Protein AF-A0A1H9PQ16-F1 (afdb_monomer_lite)

Secondary structure (DSSP, 8-state):
-------PEEPTTT--EESSSB-TTT--B----TT----TT----------------HHHHHHHHHHHHHHTT--HHHHHHHHHHHHSSPPPGGGGSTTSPP-PPPHHHHHHHHHHHHHHHHHHHHH--

Sequence (129 aa):
KQDHEQKTKACPHCGFVFSGLRCPKCAHEILLPDGVAVAPGKLAKLEDRRQVLEPTCKQDIYRELLGYARAKGKKEGWAYYAYQAFLKEPPDRAWRSSSLQSKPLTPEMSSWIKGYNIRRAKSHAQYGT

pLDDT: mean 72.93, std 15.92, range [36.03, 92.12]

Organism: NCBI:txid170623

Foldseek 3Di:
DDDPPQPFDADPPPRHTDDDQADPPPRDGNDDPPPDPPDPPDPDPDDPPPPVPDCPPLLLLLLQLCLVCVVVVHDSVVSQVLSCVVPVDGDDPVSSPPPDHHDHHDPVSVVVVVVVVVVVVVVCVVVPD

Structure (mmCIF, N/CA/C/O backbone):
data_AF-A0A1H9PQ16-F1
#
_entry.id   AF-A0A1H9PQ16-F1
#
loop_
_atom_site.group_PDB
_atom_site.id
_atom_site.type_symbol
_atom_site.label_atom_id
_atom_site.label_alt_id
_atom_site.label_comp_id
_atom_site.label_asym_id
_atom_site.label_entity_id
_atom_site.label_seq_id
_atom_site.pdbx_PDB_ins_code
_atom_site.Cartn_x
_atom_site.Cartn_y
_atom_site.Cartn_z
_atom_site.occupancy
_atom_site.B_iso_or_equiv
_atom_site.auth_seq_id
_atom_site.auth_comp_id
_atom_site.auth_asym_id
_atom_site.auth_atom_id
_atom_site.pdbx_PDB_model_num
ATOM 1 N N . LYS A 1 1 ? -3.037 1.735 -45.703 1.00 36.03 1 LYS A N 1
ATOM 2 C CA . LYS A 1 1 ? -1.695 1.971 -46.283 1.00 36.03 1 LYS A CA 1
ATOM 3 C C . LYS A 1 1 ? -1.259 3.351 -45.813 1.00 36.03 1 LYS A C 1
ATOM 5 O O . LYS A 1 1 ? -1.898 4.311 -46.212 1.00 36.03 1 LYS A O 1
ATOM 10 N N . GLN A 1 2 ? -0.315 3.436 -44.881 1.00 37.44 2 GLN A N 1
ATOM 11 C CA . GLN A 1 2 ? 0.270 4.703 -44.438 1.00 37.44 2 GLN A CA 1
ATOM 12 C C . GLN A 1 2 ? 1.770 4.602 -44.693 1.00 37.44 2 GLN A C 1
ATOM 14 O O . GLN A 1 2 ? 2.410 3.656 -44.236 1.00 37.44 2 GLN A O 1
ATOM 19 N N . ASP A 1 3 ? 2.250 5.516 -45.525 1.00 38.38 3 ASP A N 1
ATOM 20 C CA . ASP A 1 3 ? 3.617 5.624 -46.011 1.00 38.38 3 ASP A CA 1
ATOM 21 C C . ASP A 1 3 ? 4.504 6.118 -44.861 1.00 38.38 3 ASP A C 1
ATOM 23 O O . ASP A 1 3 ? 4.269 7.188 -44.299 1.00 38.38 3 ASP A O 1
ATOM 27 N N . HIS A 1 4 ? 5.454 5.295 -44.418 1.00 44.25 4 HIS A N 1
ATOM 28 C CA . HIS A 1 4 ? 6.374 5.680 -43.353 1.00 44.25 4 HIS A CA 1
ATOM 29 C C . HIS A 1 4 ? 7.555 6.413 -43.989 1.00 44.25 4 HIS A C 1
ATOM 31 O O . HIS A 1 4 ? 8.597 5.809 -44.251 1.00 44.25 4 HIS A O 1
ATOM 37 N N . GLU A 1 5 ? 7.379 7.714 -44.226 1.00 47.44 5 GLU A N 1
ATOM 38 C CA . GLU A 1 5 ? 8.436 8.626 -44.666 1.00 47.44 5 GLU A CA 1
ATOM 39 C C . GLU A 1 5 ? 9.706 8.406 -43.828 1.00 47.44 5 GLU A C 1
ATOM 41 O O . GLU A 1 5 ? 9.741 8.567 -42.600 1.00 47.44 5 GLU A O 1
ATOM 46 N N . GLN A 1 6 ? 10.762 7.955 -44.502 1.00 53.50 6 GLN A N 1
ATOM 47 C CA . GLN A 1 6 ? 12.069 7.729 -43.907 1.00 53.50 6 GLN A CA 1
ATOM 48 C C . GLN A 1 6 ? 12.667 9.090 -43.558 1.00 53.50 6 GLN A C 1
ATOM 50 O O . GLN A 1 6 ? 13.143 9.814 -44.425 1.00 53.50 6 GLN A O 1
ATOM 55 N N . LYS A 1 7 ? 12.636 9.451 -42.271 1.00 53.06 7 LYS A N 1
ATOM 56 C CA . LYS A 1 7 ? 13.261 10.678 -41.762 1.00 53.06 7 LYS A CA 1
ATOM 57 C C . LYS A 1 7 ? 14.771 10.617 -42.000 1.00 53.06 7 LYS A C 1
ATOM 59 O O . LYS A 1 7 ? 15.510 10.043 -41.200 1.00 53.06 7 LYS A O 1
ATOM 64 N N . THR A 1 8 ? 15.223 11.204 -43.103 1.00 57.62 8 THR A N 1
ATOM 65 C CA . THR A 1 8 ? 16.637 11.421 -43.407 1.00 57.62 8 THR A CA 1
ATOM 66 C C . THR A 1 8 ? 17.225 12.365 -42.365 1.00 57.62 8 THR A C 1
ATOM 68 O O . THR A 1 8 ? 16.715 13.469 -42.169 1.00 57.62 8 THR A O 1
ATOM 71 N N . LYS A 1 9 ? 18.277 11.935 -41.666 1.00 64.62 9 LYS A N 1
ATOM 72 C CA . LYS A 1 9 ? 18.943 12.742 -40.637 1.00 64.62 9 LYS A CA 1
ATOM 73 C C . LYS A 1 9 ? 20.205 13.376 -41.223 1.00 64.62 9 LYS A C 1
ATOM 75 O O . LYS A 1 9 ? 20.918 12.752 -42.006 1.00 64.62 9 LYS A O 1
ATOM 80 N N . ALA A 1 10 ? 20.481 14.620 -40.846 1.00 71.88 10 ALA A N 1
ATOM 81 C CA . ALA A 1 10 ? 21.741 15.272 -41.183 1.00 71.88 10 ALA A CA 1
ATOM 82 C C . ALA A 1 10 ? 22.863 14.769 -40.262 1.00 71.88 10 ALA A C 1
ATOM 84 O O . ALA A 1 10 ? 22.651 14.556 -39.066 1.00 71.88 10 ALA A O 1
ATOM 85 N N . CYS A 1 11 ? 24.064 14.589 -40.812 1.00 70.75 11 CYS A N 1
ATOM 86 C CA . CYS A 1 11 ? 25.251 14.254 -40.037 1.00 70.75 11 CYS A CA 1
ATOM 87 C C . CYS A 1 11 ? 25.600 15.399 -39.070 1.00 70.75 11 CYS A C 1
ATOM 89 O O . CYS A 1 11 ? 25.790 16.523 -39.540 1.00 70.75 11 CYS A O 1
ATOM 91 N N . PRO A 1 12 ? 25.788 15.134 -37.763 1.00 71.44 12 PRO A N 1
ATOM 92 C CA . PRO A 1 12 ? 26.111 16.174 -36.783 1.00 71.44 12 PRO A CA 1
ATOM 93 C C . PRO A 1 12 ? 27.484 16.828 -37.007 1.00 71.44 12 PRO A C 1
ATOM 95 O O . PRO A 1 12 ? 27.729 17.909 -36.488 1.00 71.44 12 PRO A O 1
ATOM 98 N N . HIS A 1 13 ? 28.377 16.193 -37.776 1.00 67.44 13 HIS A N 1
ATOM 99 C CA . HIS A 1 13 ? 29.744 16.677 -37.981 1.00 67.44 13 HIS A CA 1
ATOM 100 C C . HIS A 1 13 ? 29.959 17.414 -39.313 1.00 67.44 13 HIS A C 1
ATOM 102 O O . HIS A 1 13 ? 30.716 18.375 -39.369 1.00 67.44 13 HIS A O 1
ATOM 108 N N . CYS A 1 14 ? 29.309 16.982 -40.398 1.00 73.94 14 CYS A N 1
ATOM 109 C CA . CYS A 1 14 ? 29.532 17.551 -41.736 1.00 73.94 14 CYS A CA 1
ATOM 110 C C . CYS A 1 14 ? 28.258 18.047 -42.435 1.00 73.94 14 CYS A C 1
ATOM 112 O O . CYS A 1 14 ? 28.327 18.468 -43.589 1.00 73.94 14 CYS A O 1
ATOM 114 N N . GLY A 1 15 ? 27.093 17.941 -41.785 1.00 73.12 15 GLY A N 1
ATOM 115 C CA . GLY A 1 15 ? 25.802 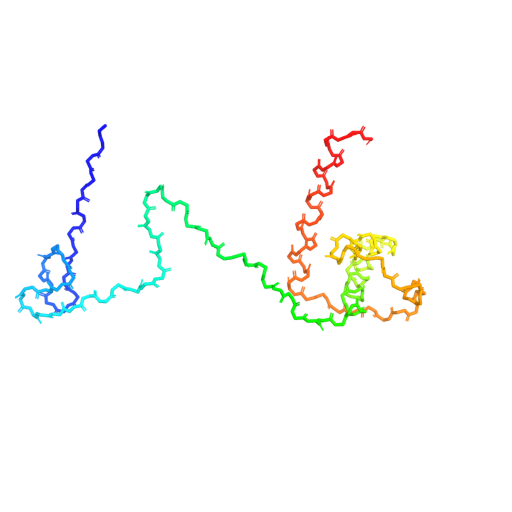18.367 -42.334 1.00 73.12 15 GLY A CA 1
ATOM 116 C C . GLY A 1 15 ? 25.293 17.540 -43.520 1.00 73.12 15 GLY A C 1
ATOM 117 O O . GLY A 1 15 ? 24.209 17.808 -44.026 1.00 73.12 15 GLY A O 1
ATOM 118 N N . PHE A 1 16 ? 26.041 16.527 -43.970 1.00 76.38 16 PHE A N 1
ATOM 119 C CA . PHE A 1 16 ? 25.629 15.666 -45.074 1.00 76.38 16 PHE A CA 1
ATOM 120 C C . PHE A 1 16 ? 24.380 14.869 -44.686 1.00 76.38 16 PHE A C 1
ATOM 122 O O . PHE A 1 16 ? 24.342 14.261 -43.616 1.00 76.38 16 PHE A O 1
ATOM 129 N N . VAL A 1 17 ? 23.356 14.889 -45.537 1.00 77.19 17 VAL A N 1
ATOM 130 C CA . VAL A 1 17 ? 22.097 14.173 -45.307 1.00 77.19 17 VAL A CA 1
ATOM 131 C C . VAL A 1 17 ? 22.289 12.727 -45.737 1.00 77.19 17 VAL A C 1
ATOM 133 O O . VAL A 1 17 ? 22.557 12.458 -46.905 1.00 77.19 17 VAL A O 1
ATOM 136 N N . PHE A 1 18 ? 22.183 11.795 -44.793 1.00 73.81 18 PHE A N 1
ATOM 137 C CA . PHE A 1 18 ? 22.339 10.374 -45.082 1.00 73.81 18 PHE A CA 1
ATOM 138 C C . PHE A 1 18 ? 21.380 9.525 -44.249 1.00 73.81 18 PHE A C 1
ATOM 140 O O . PHE A 1 18 ? 20.945 9.896 -43.158 1.00 73.81 18 PHE A O 1
ATOM 147 N N . SER A 1 19 ? 21.035 8.365 -44.790 1.00 64.81 19 SER A N 1
ATOM 148 C CA . SER A 1 19 ? 20.227 7.339 -44.140 1.00 64.81 19 SER A CA 1
ATOM 149 C C . SER A 1 19 ? 21.143 6.182 -43.741 1.00 64.81 19 SER A C 1
ATOM 151 O O . SER A 1 19 ? 21.464 5.312 -44.544 1.00 64.81 19 SER A O 1
ATOM 153 N N . GLY A 1 20 ? 21.619 6.191 -42.497 1.00 69.44 20 GLY A N 1
ATOM 154 C CA . GLY A 1 20 ? 22.500 5.150 -41.970 1.00 69.44 20 GLY A CA 1
ATOM 155 C C . GLY A 1 20 ? 23.135 5.536 -40.637 1.00 69.44 20 GLY A C 1
ATOM 156 O O . GLY A 1 20 ? 22.901 6.625 -40.119 1.00 69.44 20 GLY A O 1
ATOM 157 N N . LEU A 1 21 ? 23.947 4.634 -40.084 1.00 68.44 21 LEU A N 1
ATOM 158 C CA . LEU A 1 21 ? 24.696 4.863 -38.840 1.00 68.44 21 LEU A CA 1
ATOM 159 C C . LEU A 1 21 ? 26.057 5.520 -39.094 1.00 68.44 21 LEU A C 1
ATOM 161 O O . LEU A 1 21 ? 26.523 6.303 -38.273 1.00 68.44 21 LEU A O 1
ATOM 165 N N . ARG A 1 22 ? 26.670 5.252 -40.253 1.00 74.56 22 ARG A N 1
ATOM 166 C CA . ARG A 1 22 ? 27.979 5.783 -40.644 1.00 74.56 22 ARG A CA 1
ATOM 167 C C . ARG A 1 22 ? 27.841 6.789 -41.782 1.00 74.56 22 ARG A C 1
ATOM 169 O O . ARG A 1 22 ? 27.295 6.465 -42.835 1.00 74.56 22 ARG A O 1
ATOM 176 N N . CYS A 1 23 ? 28.368 7.994 -41.585 1.00 74.94 23 CYS A N 1
ATOM 177 C CA . CYS A 1 23 ? 28.395 9.013 -42.628 1.00 74.94 23 CYS A CA 1
ATOM 178 C C . CYS A 1 23 ? 29.422 8.646 -43.720 1.00 74.94 23 CYS A C 1
ATOM 180 O O . CYS A 1 23 ? 30.593 8.455 -43.391 1.00 74.94 23 CYS A O 1
ATOM 182 N N . PRO A 1 24 ? 29.054 8.617 -45.014 1.00 74.88 24 PRO A N 1
ATOM 183 C CA . PRO A 1 24 ? 29.981 8.270 -46.097 1.00 74.88 24 PRO A CA 1
ATOM 184 C C . PRO A 1 24 ? 31.032 9.356 -46.376 1.00 74.88 24 PRO A C 1
ATOM 186 O O . PRO A 1 24 ? 32.049 9.076 -47.000 1.00 74.88 24 PRO A O 1
ATOM 189 N N . LYS A 1 25 ? 30.799 10.596 -45.924 1.00 72.81 25 LYS A N 1
ATOM 190 C CA . LYS A 1 25 ? 31.671 11.744 -46.213 1.00 72.81 25 LYS A CA 1
ATOM 191 C C . LYS A 1 25 ? 32.738 11.984 -45.143 1.00 72.81 25 LYS A C 1
ATOM 193 O O . LYS A 1 25 ? 33.856 12.353 -45.474 1.00 72.81 25 LYS A O 1
ATOM 198 N N . CYS A 1 26 ? 32.392 11.805 -43.868 1.00 74.44 26 CYS A N 1
ATOM 199 C CA . CYS A 1 26 ? 33.299 12.067 -42.743 1.00 74.44 26 CYS A CA 1
ATOM 200 C C . CYS A 1 26 ? 33.547 10.843 -41.850 1.00 74.44 26 CYS A C 1
ATOM 202 O O . CYS A 1 26 ? 34.159 10.985 -40.798 1.00 74.44 26 CYS A O 1
ATOM 204 N N . ALA A 1 27 ? 33.032 9.666 -42.231 1.00 72.56 27 ALA A N 1
ATOM 205 C CA . ALA A 1 27 ? 33.127 8.402 -41.491 1.00 72.56 27 ALA A CA 1
ATOM 206 C C . ALA A 1 27 ? 32.597 8.431 -40.041 1.00 72.56 27 ALA A C 1
ATOM 208 O O . ALA A 1 27 ? 32.760 7.458 -39.311 1.00 72.56 27 ALA A O 1
ATOM 209 N N . HIS A 1 28 ? 31.927 9.510 -39.627 1.00 73.75 28 HIS A N 1
ATOM 210 C CA . HIS A 1 28 ? 31.388 9.647 -38.279 1.00 73.75 28 HIS A CA 1
ATOM 211 C C . HIS A 1 28 ? 30.247 8.650 -38.041 1.00 73.75 28 HIS A C 1
ATOM 213 O O . HIS A 1 28 ? 29.322 8.557 -38.857 1.00 73.75 28 HIS A O 1
ATOM 219 N N . GLU A 1 29 ? 30.325 7.921 -36.930 1.00 71.38 29 GLU A N 1
ATOM 220 C CA . GLU A 1 29 ? 29.372 6.889 -36.529 1.00 71.38 29 GLU A CA 1
ATOM 221 C C . GLU A 1 29 ? 28.437 7.428 -35.443 1.00 71.38 29 GLU A C 1
ATOM 223 O O . GLU A 1 29 ? 28.876 7.873 -34.383 1.00 71.38 29 GLU A O 1
ATOM 228 N N . ILE A 1 30 ? 27.133 7.426 -35.723 1.00 68.81 30 ILE A N 1
ATOM 229 C CA . ILE A 1 30 ? 26.106 7.834 -34.767 1.00 68.81 30 ILE A CA 1
ATOM 230 C C . ILE A 1 30 ? 25.829 6.636 -33.861 1.00 68.81 30 ILE A C 1
ATOM 232 O O . ILE A 1 30 ? 25.115 5.711 -34.246 1.00 68.81 30 ILE A O 1
ATOM 236 N N . LEU A 1 31 ? 26.380 6.668 -32.650 1.00 65.00 31 LEU A N 1
ATOM 237 C CA . LEU A 1 31 ? 26.053 5.699 -31.609 1.00 65.00 31 LEU A CA 1
ATOM 238 C C . LEU A 1 31 ? 24.612 5.949 -31.146 1.00 65.00 31 LEU A C 1
ATOM 240 O O . LEU A 1 31 ? 24.319 6.962 -30.506 1.00 65.00 31 LEU A O 1
ATOM 244 N N . LEU A 1 32 ? 23.691 5.050 -31.499 1.00 62.47 32 LEU A N 1
ATOM 245 C CA . LEU A 1 32 ? 22.370 5.036 -30.878 1.00 62.47 32 LEU A CA 1
ATOM 246 C C . LEU A 1 32 ? 22.531 4.449 -29.472 1.00 62.47 32 LEU A C 1
ATOM 248 O O . LEU A 1 32 ? 23.024 3.331 -29.358 1.00 62.47 32 LEU A O 1
ATOM 252 N N . PRO A 1 33 ? 22.127 5.152 -28.402 1.00 59.91 33 PRO A N 1
ATOM 253 C CA . PRO A 1 33 ? 22.100 4.540 -27.086 1.00 59.91 33 PRO A CA 1
ATOM 254 C C . PRO A 1 33 ? 21.089 3.387 -27.097 1.00 59.91 33 PRO A C 1
ATOM 256 O O . PRO A 1 33 ? 19.893 3.604 -27.323 1.00 59.91 33 PRO A O 1
ATOM 259 N N . ASP A 1 34 ? 21.572 2.173 -26.837 1.00 53.03 34 ASP A N 1
ATOM 260 C CA . ASP A 1 34 ? 20.781 0.962 -26.599 1.00 53.03 34 ASP A CA 1
ATOM 261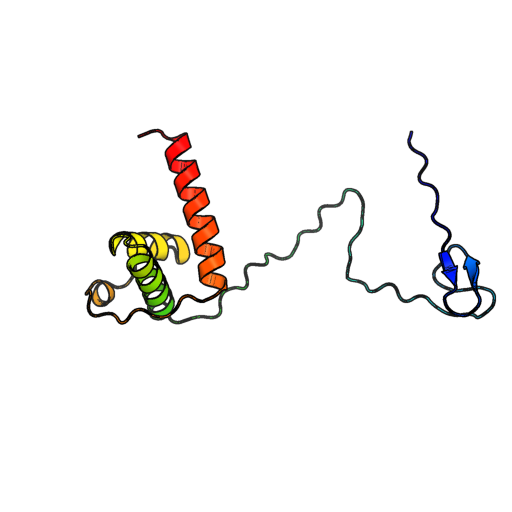 C C . ASP A 1 34 ? 19.986 1.100 -25.290 1.00 53.03 34 ASP A C 1
ATOM 263 O O . ASP A 1 34 ? 20.298 0.514 -24.259 1.00 53.03 34 ASP A O 1
ATOM 267 N N . GLY A 1 35 ? 18.977 1.966 -25.294 1.00 51.91 35 GLY A N 1
ATOM 268 C CA . GLY A 1 35 ? 18.173 2.259 -24.107 1.00 51.91 35 GLY A CA 1
ATOM 269 C C . GLY A 1 35 ? 16.719 2.600 -24.397 1.00 51.91 35 GLY A C 1
ATOM 270 O O . GLY A 1 35 ? 15.921 2.704 -23.467 1.00 51.91 35 GLY A O 1
ATOM 271 N N . VAL A 1 36 ? 16.334 2.747 -25.667 1.00 51.78 36 VAL A N 1
ATOM 272 C CA . VAL A 1 36 ? 14.941 3.019 -26.032 1.00 51.78 36 VAL A CA 1
ATOM 273 C C . VAL A 1 36 ? 14.503 2.017 -27.087 1.00 51.78 36 VAL A C 1
ATOM 275 O O . VAL A 1 36 ? 14.683 2.219 -28.285 1.00 51.78 36 VAL A O 1
ATOM 278 N N . ALA A 1 37 ? 13.916 0.916 -26.617 1.00 45.12 37 ALA A N 1
ATOM 279 C CA . ALA A 1 37 ? 13.228 -0.060 -27.448 1.00 45.12 37 ALA A CA 1
ATOM 280 C C . 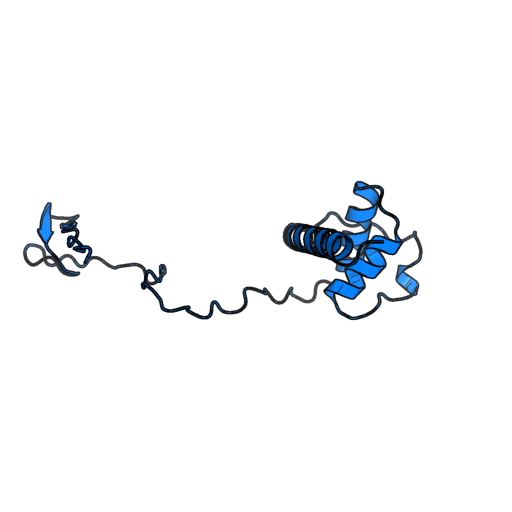ALA A 1 37 ? 11.997 0.591 -28.103 1.00 45.12 37 ALA A C 1
ATOM 282 O O . ALA A 1 37 ? 10.876 0.482 -27.612 1.00 45.12 37 ALA A O 1
ATOM 283 N N . VAL A 1 38 ? 12.201 1.295 -29.216 1.00 53.97 38 VAL A N 1
ATOM 284 C CA . VAL A 1 38 ? 11.117 1.698 -30.114 1.00 53.97 38 VAL A CA 1
ATOM 285 C C . VAL A 1 38 ? 10.997 0.621 -31.183 1.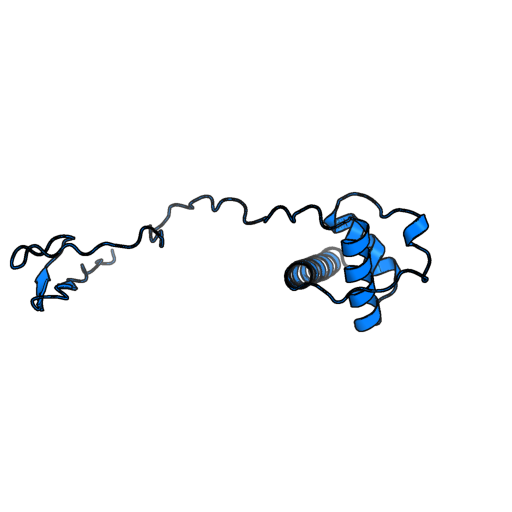00 53.97 38 VAL A C 1
ATOM 287 O O . VAL A 1 38 ? 11.593 0.713 -32.251 1.00 53.97 38 VAL A O 1
ATOM 290 N N . ALA A 1 39 ? 10.238 -0.429 -30.877 1.00 46.19 39 ALA A N 1
ATOM 291 C CA . ALA A 1 39 ? 9.792 -1.406 -31.861 1.00 46.19 39 ALA A CA 1
ATOM 292 C C . ALA A 1 39 ? 8.253 -1.409 -31.892 1.00 46.19 39 ALA A C 1
ATOM 294 O O . ALA A 1 39 ? 7.627 -1.583 -30.841 1.00 46.19 39 ALA A O 1
ATOM 295 N N . PRO A 1 40 ? 7.615 -1.224 -33.062 1.00 56.59 40 PRO A N 1
ATOM 296 C CA . PRO A 1 40 ? 6.173 -1.354 -33.187 1.00 56.59 40 PRO A CA 1
ATOM 297 C C . PRO A 1 40 ? 5.781 -2.817 -32.933 1.00 56.59 40 PRO A C 1
ATOM 299 O O . PRO A 1 40 ? 6.188 -3.721 -33.657 1.00 56.59 40 PRO A O 1
ATOM 302 N N . GLY A 1 41 ? 4.997 -3.055 -31.880 1.00 56.50 41 GLY A N 1
ATOM 303 C CA . GLY A 1 41 ? 4.237 -4.297 -31.716 1.00 56.50 41 GLY A CA 1
ATOM 304 C C . GLY A 1 41 ? 4.966 -5.524 -31.155 1.00 56.50 41 GLY A C 1
ATOM 305 O O . GLY A 1 41 ? 4.433 -6.622 -31.280 1.00 56.50 41 GLY A O 1
ATOM 306 N N . LYS A 1 42 ? 6.125 -5.392 -30.496 1.00 44.44 42 LYS A N 1
ATOM 307 C CA . LYS A 1 42 ? 6.645 -6.469 -29.631 1.00 44.44 42 LYS A CA 1
ATOM 308 C C . LYS A 1 42 ? 6.659 -6.006 -28.182 1.00 44.44 42 LYS A C 1
ATOM 310 O O . LYS A 1 42 ? 7.464 -5.165 -27.798 1.00 44.44 42 LYS A O 1
ATOM 315 N N . LEU A 1 43 ? 5.747 -6.565 -27.388 1.00 48.34 43 LEU A N 1
ATOM 316 C CA . LEU A 1 43 ? 5.754 -6.435 -25.935 1.00 48.34 43 LEU A CA 1
ATOM 317 C C . LEU A 1 43 ? 7.058 -7.054 -25.415 1.00 48.34 43 LEU A C 1
ATOM 319 O O . LEU A 1 43 ? 7.174 -8.272 -25.300 1.00 48.34 43 LEU A O 1
ATOM 323 N N . ALA A 1 44 ? 8.059 -6.222 -25.144 1.00 52.75 44 ALA A N 1
ATOM 324 C CA . ALA A 1 44 ? 9.216 -6.651 -24.381 1.00 52.75 44 ALA A CA 1
ATOM 325 C C . ALA A 1 44 ? 8.765 -6.835 -22.928 1.00 52.75 44 ALA A C 1
ATOM 327 O O . ALA A 1 44 ? 8.160 -5.935 -22.339 1.00 52.75 44 ALA A O 1
ATOM 328 N N . LYS A 1 45 ? 9.035 -8.010 -22.353 1.00 47.19 45 LYS A N 1
ATOM 329 C CA . LYS A 1 45 ? 8.853 -8.247 -20.922 1.00 47.19 45 LYS A CA 1
ATOM 330 C C . LYS A 1 45 ? 9.846 -7.339 -20.201 1.00 47.19 45 LYS A C 1
ATOM 332 O O . LYS A 1 45 ? 11.020 -7.674 -20.105 1.00 47.19 45 LYS A O 1
ATOM 337 N N . LEU A 1 46 ? 9.386 -6.169 -19.757 1.00 54.84 46 LEU A N 1
ATOM 338 C CA . LEU A 1 46 ? 10.108 -5.418 -18.740 1.00 54.84 46 LEU A CA 1
ATOM 339 C C . LEU A 1 46 ? 10.309 -6.382 -17.577 1.00 54.84 46 LEU A C 1
ATOM 341 O O . LEU A 1 46 ? 9.333 -6.953 -17.079 1.00 54.84 46 LEU A O 1
ATOM 345 N N . GLU A 1 47 ? 11.564 -6.599 -17.193 1.00 49.97 47 GLU A N 1
ATOM 346 C CA . GLU A 1 47 ? 11.854 -7.275 -15.939 1.00 49.97 47 GLU A CA 1
ATOM 347 C C . GLU A 1 47 ? 11.050 -6.581 -14.846 1.00 49.97 47 GLU A C 1
ATOM 349 O O . GLU A 1 47 ? 10.896 -5.353 -14.850 1.00 49.97 47 GLU A O 1
ATOM 354 N N . ASP A 1 48 ? 10.417 -7.395 -14.005 1.00 50.16 48 ASP A N 1
ATOM 355 C CA . ASP A 1 48 ? 9.462 -6.940 -13.012 1.00 50.16 48 ASP A CA 1
ATOM 356 C C . ASP A 1 48 ? 10.168 -5.885 -12.153 1.00 50.16 48 ASP A C 1
ATOM 358 O O . ASP A 1 48 ? 10.995 -6.206 -11.308 1.00 50.16 48 ASP A O 1
ATOM 362 N N . ARG A 1 49 ? 9.867 -4.598 -12.384 1.00 50.31 49 ARG A N 1
ATOM 363 C CA . ARG A 1 49 ? 10.369 -3.478 -11.571 1.00 50.31 49 ARG A CA 1
ATOM 364 C C . ARG A 1 49 ? 9.787 -3.509 -10.154 1.00 50.31 49 ARG A C 1
ATOM 366 O O . ARG A 1 49 ? 9.729 -2.478 -9.488 1.00 50.31 49 ARG A O 1
ATOM 373 N N . ARG A 1 50 ? 9.353 -4.666 -9.650 1.00 48.78 50 ARG A N 1
ATOM 374 C CA . ARG A 1 50 ? 9.530 -4.948 -8.236 1.00 48.78 50 ARG A CA 1
ATOM 375 C C . ARG A 1 50 ? 11.031 -4.982 -8.012 1.00 48.78 50 ARG A C 1
ATOM 377 O O . ARG A 1 50 ? 11.651 -6.038 -8.033 1.00 48.78 50 ARG A O 1
ATOM 384 N N . GLN A 1 51 ? 11.596 -3.803 -7.741 1.00 47.44 51 GLN A N 1
ATOM 385 C CA . GLN A 1 51 ? 12.596 -3.724 -6.691 1.00 47.44 51 GLN A CA 1
ATOM 386 C C . GLN A 1 51 ? 12.043 -4.592 -5.569 1.00 47.44 51 GLN A C 1
ATOM 388 O O . GLN A 1 51 ? 11.024 -4.267 -4.952 1.00 47.44 51 GLN A O 1
ATOM 393 N N . VAL A 1 52 ? 12.621 -5.785 -5.442 1.00 46.22 52 VAL A N 1
ATOM 394 C CA . VAL A 1 52 ? 12.511 -6.571 -4.232 1.00 46.22 52 VAL A CA 1
ATOM 395 C C . VAL A 1 52 ? 13.034 -5.596 -3.210 1.00 46.22 52 VAL A C 1
ATOM 397 O O . VAL A 1 52 ? 14.217 -5.271 -3.224 1.00 46.22 52 VAL A O 1
ATOM 400 N N . LEU A 1 53 ? 12.108 -4.994 -2.471 1.00 51.41 53 LEU A N 1
ATOM 401 C CA . LEU A 1 53 ? 12.457 -4.126 -1.373 1.00 51.41 53 LEU A CA 1
ATOM 402 C C . LEU A 1 53 ? 13.462 -4.940 -0.574 1.00 51.41 53 LEU A C 1
ATOM 404 O O . LEU A 1 53 ? 13.131 -6.042 -0.120 1.00 51.41 53 LEU A O 1
ATOM 408 N N . GLU A 1 54 ? 14.696 -4.437 -0.502 1.00 50.28 54 GLU A N 1
ATOM 409 C CA . GLU A 1 54 ? 15.699 -4.909 0.446 1.00 50.28 54 GLU A CA 1
ATOM 410 C C . GLU A 1 54 ? 14.987 -5.166 1.776 1.00 50.28 54 GLU A C 1
ATOM 412 O O . GLU A 1 54 ? 14.014 -4.448 2.049 1.00 50.28 54 GLU A O 1
ATOM 417 N N . PRO A 1 55 ? 15.407 -6.159 2.583 1.00 47.34 55 PRO A N 1
ATOM 418 C CA . PRO A 1 55 ? 14.763 -6.517 3.844 1.00 47.34 55 PRO A CA 1
ATOM 419 C C . PRO A 1 55 ? 14.816 -5.350 4.843 1.00 47.34 55 PRO A C 1
ATOM 421 O O . PRO A 1 55 ? 15.521 -5.355 5.844 1.00 47.34 55 PRO A O 1
ATOM 424 N N . THR A 1 56 ? 14.006 -4.335 4.574 1.00 57.41 56 THR A N 1
ATOM 425 C CA . THR A 1 56 ? 13.593 -3.282 5.464 1.00 57.41 56 THR A CA 1
ATOM 426 C C . THR A 1 56 ? 12.882 -4.043 6.550 1.00 57.41 56 THR A C 1
ATOM 428 O O . THR A 1 56 ? 11.936 -4.787 6.260 1.00 57.41 56 THR A O 1
ATOM 431 N N . CYS A 1 57 ? 13.402 -3.941 7.773 1.00 72.62 57 CYS A N 1
ATOM 432 C CA . CYS A 1 57 ? 12.890 -4.670 8.918 1.00 72.62 57 CYS A CA 1
ATOM 433 C C . CYS A 1 57 ? 11.362 -4.670 8.860 1.00 72.62 57 CYS A C 1
ATOM 435 O O . CYS A 1 57 ? 10.743 -3.611 8.762 1.00 72.62 57 CYS A O 1
ATOM 437 N N . LYS A 1 58 ? 10.748 -5.856 8.890 1.00 82.06 58 LYS A N 1
ATOM 438 C CA . LYS A 1 58 ? 9.287 -6.044 8.877 1.00 82.06 58 LYS A CA 1
ATOM 439 C C . LYS A 1 58 ? 8.582 -5.050 9.816 1.00 82.06 58 LYS A C 1
ATOM 441 O O . LYS A 1 58 ? 7.529 -4.513 9.495 1.00 82.06 58 LYS A O 1
ATOM 446 N N . GLN A 1 59 ? 9.214 -4.740 10.941 1.00 82.81 59 GLN A N 1
ATOM 447 C CA . GLN A 1 59 ? 8.767 -3.737 11.896 1.00 82.81 59 GLN A CA 1
ATOM 448 C C . GLN A 1 59 ? 8.731 -2.298 11.342 1.00 82.81 59 GLN A C 1
ATOM 450 O O . GLN A 1 59 ? 7.778 -1.570 11.604 1.00 82.81 59 GLN A O 1
ATOM 455 N N . ASP A 1 60 ? 9.725 -1.866 10.568 1.00 85.56 60 ASP A N 1
ATOM 456 C CA . ASP A 1 60 ? 9.800 -0.513 10.004 1.00 85.56 60 ASP A CA 1
ATOM 457 C C . ASP A 1 60 ? 8.711 -0.258 8.962 1.00 85.56 60 ASP A C 1
ATOM 459 O O . ASP A 1 60 ? 8.055 0.781 9.009 1.00 85.56 60 ASP A O 1
ATOM 463 N N . ILE A 1 61 ? 8.430 -1.243 8.105 1.00 86.62 61 ILE A N 1
ATOM 464 C CA . ILE A 1 61 ? 7.302 -1.218 7.159 1.00 86.62 61 ILE A CA 1
ATOM 465 C C . ILE A 1 61 ? 5.994 -0.935 7.912 1.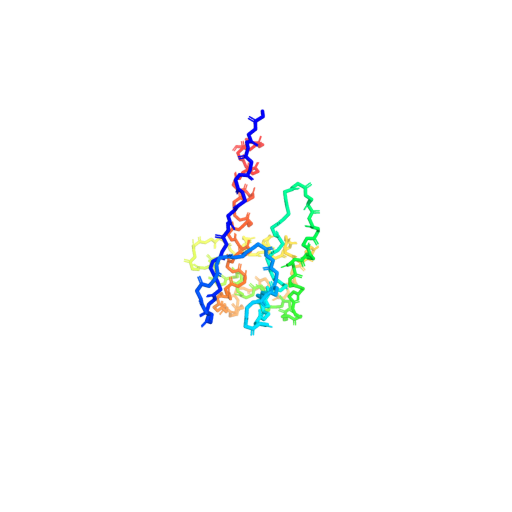00 86.62 61 ILE A C 1
ATOM 467 O O . ILE A 1 61 ? 5.194 -0.084 7.516 1.00 86.62 61 ILE A O 1
ATOM 471 N N . TYR A 1 62 ? 5.784 -1.624 9.034 1.00 87.75 62 TYR A N 1
ATOM 472 C CA . TYR A 1 62 ? 4.605 -1.422 9.867 1.00 87.75 62 TYR A CA 1
ATOM 473 C C . TYR A 1 62 ? 4.587 -0.032 10.530 1.00 87.75 62 TYR A C 1
ATOM 475 O O . TYR A 1 62 ? 3.546 0.628 10.551 1.00 87.75 62 TYR A O 1
ATOM 483 N N . ARG A 1 63 ? 5.736 0.467 11.007 1.00 88.44 63 ARG A N 1
ATOM 484 C CA . ARG A 1 63 ? 5.872 1.818 11.591 1.00 88.44 63 ARG A CA 1
ATOM 485 C C . ARG A 1 63 ? 5.586 2.932 10.586 1.00 88.44 63 ARG A C 1
ATOM 487 O O . ARG A 1 63 ? 5.000 3.947 10.968 1.00 88.44 63 ARG A O 1
ATOM 494 N N . GLU A 1 64 ? 5.968 2.756 9.326 1.00 90.31 64 GLU A N 1
ATOM 495 C CA . GLU A 1 64 ? 5.664 3.697 8.241 1.00 90.31 64 GLU A CA 1
ATOM 496 C C . GLU A 1 64 ? 4.167 3.715 7.911 1.00 90.31 64 GLU A C 1
ATOM 498 O O . GLU A 1 64 ? 3.560 4.784 7.794 1.00 90.31 64 GLU A O 1
ATOM 503 N N . LEU A 1 65 ? 3.536 2.538 7.839 1.00 90.06 65 LEU A N 1
ATOM 504 C CA . LEU A 1 65 ? 2.088 2.417 7.638 1.00 90.06 65 LEU A CA 1
ATOM 505 C C . LEU A 1 65 ? 1.292 3.031 8.795 1.00 90.06 65 LEU A C 1
ATOM 507 O O . LEU A 1 65 ? 0.281 3.696 8.554 1.00 90.06 65 LEU A O 1
ATOM 511 N N . LEU A 1 66 ? 1.754 2.859 10.037 1.00 89.50 66 LEU A N 1
ATOM 512 C CA . LEU A 1 66 ? 1.182 3.522 11.211 1.00 89.50 66 LEU A CA 1
ATOM 513 C C . LEU A 1 66 ? 1.323 5.044 11.129 1.00 89.50 66 LEU A C 1
ATOM 515 O O . LEU A 1 66 ? 0.355 5.757 11.396 1.00 89.50 66 LEU A O 1
ATOM 519 N N . GLY A 1 67 ? 2.494 5.547 10.728 1.00 89.38 67 GLY A N 1
ATOM 520 C CA . GLY A 1 67 ? 2.720 6.978 10.515 1.00 89.38 67 GLY A CA 1
ATOM 521 C C . GLY A 1 67 ? 1.749 7.563 9.492 1.00 89.38 67 GLY A C 1
ATOM 522 O O . GLY A 1 67 ? 1.102 8.576 9.758 1.00 89.38 67 GLY A O 1
ATOM 523 N N . TYR A 1 68 ? 1.556 6.875 8.366 1.00 90.62 68 TYR A N 1
ATOM 524 C CA . TYR A 1 68 ? 0.576 7.275 7.358 1.00 90.62 68 TYR A CA 1
ATOM 525 C C . TYR A 1 68 ? -0.865 7.232 7.884 1.00 90.62 68 TYR A C 1
ATOM 527 O O . TYR A 1 68 ? -1.639 8.157 7.630 1.00 90.62 68 TYR A O 1
ATOM 535 N N . ALA A 1 69 ? -1.238 6.176 8.614 1.00 90.00 69 ALA A N 1
ATOM 536 C CA . ALA A 1 69 ? -2.578 6.040 9.174 1.00 90.00 69 ALA A CA 1
ATOM 537 C C . ALA A 1 69 ? -2.894 7.196 10.131 1.00 90.00 69 ALA A C 1
ATOM 539 O O . ALA A 1 69 ? -3.912 7.862 9.955 1.00 90.00 69 ALA A O 1
ATOM 540 N N . ARG A 1 70 ? -1.981 7.499 11.061 1.00 88.50 70 ARG A N 1
ATOM 541 C CA . ARG A 1 70 ? -2.108 8.611 12.015 1.00 88.50 70 ARG A CA 1
ATOM 542 C C . ARG A 1 70 ? -2.175 9.963 11.304 1.00 88.50 70 ARG A C 1
ATOM 544 O O . ARG A 1 70 ? -3.095 10.731 11.559 1.00 88.50 70 ARG A O 1
ATOM 551 N N . ALA A 1 71 ? -1.285 10.212 10.340 1.00 88.50 71 ALA A N 1
ATOM 552 C CA . ALA A 1 71 ? -1.267 11.458 9.567 1.00 88.50 71 ALA A CA 1
ATOM 553 C C . ALA A 1 71 ? -2.546 11.688 8.741 1.00 88.50 71 ALA A C 1
ATOM 555 O O . ALA A 1 71 ? -2.906 12.825 8.445 1.00 88.50 71 ALA A O 1
ATOM 556 N N . LYS A 1 72 ? -3.239 10.615 8.344 1.00 88.44 72 LYS A N 1
ATOM 557 C CA . LYS A 1 72 ? -4.502 10.674 7.595 1.00 88.44 72 LYS A CA 1
ATOM 558 C C . LYS A 1 72 ? -5.746 10.458 8.460 1.00 88.44 72 LYS A C 1
ATOM 560 O O . LYS A 1 72 ? -6.831 10.341 7.896 1.00 88.44 72 LYS A O 1
ATOM 565 N N . GLY A 1 73 ? -5.610 10.370 9.785 1.00 86.75 73 GLY A N 1
ATOM 566 C CA . GLY A 1 73 ? -6.729 10.106 10.696 1.00 86.75 73 GLY A CA 1
ATOM 567 C C . GLY A 1 73 ? -7.404 8.744 10.479 1.00 86.75 73 GLY A C 1
ATOM 568 O O . GLY A 1 73 ? -8.569 8.560 10.820 1.00 86.75 73 GLY A O 1
ATOM 569 N N . LYS A 1 74 ? -6.704 7.779 9.874 1.00 86.69 74 LYS A N 1
ATOM 570 C CA . LYS A 1 74 ? -7.197 6.410 9.688 1.00 86.69 74 LYS A CA 1
ATOM 571 C C . LYS A 1 74 ? -6.989 5.600 10.968 1.00 86.69 74 LYS A C 1
ATOM 573 O O . LYS A 1 74 ? -6.019 5.797 11.694 1.00 86.69 74 LYS A O 1
ATOM 578 N N . LYS A 1 75 ? -7.875 4.628 11.203 1.00 88.00 75 LYS A N 1
ATOM 579 C CA . LYS A 1 75 ? -7.761 3.681 12.325 1.00 88.00 75 LYS A CA 1
ATOM 580 C C . LYS A 1 75 ? -6.452 2.888 12.238 1.00 88.00 75 LYS A C 1
ATOM 582 O O . LYS A 1 75 ? -6.045 2.509 11.140 1.00 88.00 75 LYS A O 1
ATOM 587 N N . GLU A 1 76 ? -5.864 2.533 13.382 1.00 85.12 76 GLU A N 1
ATOM 588 C CA . GLU A 1 76 ? -4.654 1.688 13.437 1.00 85.12 76 GLU A CA 1
ATOM 589 C C . GLU A 1 76 ? -4.878 0.323 12.753 1.00 85.12 76 GLU A C 1
ATOM 591 O O . GLU A 1 76 ? -3.983 -0.209 12.099 1.00 85.12 76 GLU A O 1
ATOM 596 N N . GLY A 1 77 ? -6.118 -0.184 12.767 1.00 86.62 77 GLY A N 1
ATOM 597 C CA . GLY A 1 77 ? -6.505 -1.386 12.021 1.00 86.62 77 GLY A CA 1
ATOM 598 C C . GLY A 1 77 ? -6.307 -1.287 10.500 1.00 86.62 77 GLY A C 1
ATOM 599 O O . GLY A 1 77 ? -6.115 -2.307 9.846 1.00 86.62 77 GLY A O 1
ATOM 600 N N . TRP A 1 78 ? -6.290 -0.085 9.910 1.00 90.88 78 TRP A N 1
ATOM 601 C CA . TRP A 1 78 ? -5.950 0.075 8.492 1.00 90.88 78 TRP A CA 1
ATOM 602 C C . TRP A 1 78 ? -4.490 -0.307 8.222 1.00 90.88 78 TRP A C 1
ATOM 604 O O . TRP A 1 78 ? -4.218 -0.980 7.229 1.00 90.88 78 TRP A O 1
ATOM 614 N N . ALA A 1 79 ? -3.568 0.072 9.117 1.00 90.12 79 ALA A N 1
ATOM 615 C CA . ALA A 1 79 ? -2.150 -0.259 8.987 1.00 90.12 79 ALA A CA 1
ATOM 616 C C . ALA A 1 79 ? -1.922 -1.775 9.085 1.00 90.12 79 ALA A C 1
ATOM 618 O O . ALA A 1 79 ? -1.126 -2.318 8.324 1.00 90.12 79 ALA A O 1
ATOM 619 N N . TYR A 1 80 ? -2.687 -2.466 9.938 1.00 89.88 80 TYR A N 1
ATOM 620 C CA . TYR A 1 80 ? -2.678 -3.929 10.046 1.00 89.88 80 TYR A CA 1
ATOM 621 C C . TYR A 1 80 ? -3.017 -4.618 8.716 1.00 89.88 80 TYR A C 1
ATOM 623 O O . TYR A 1 80 ? -2.234 -5.422 8.212 1.00 89.88 80 TYR A O 1
ATOM 631 N N . TYR A 1 81 ? -4.154 -4.270 8.106 1.00 90.56 81 TYR A N 1
ATOM 632 C CA . TYR A 1 81 ? -4.564 -4.889 6.842 1.00 90.56 81 TYR A CA 1
ATOM 633 C C . TYR A 1 81 ? -3.678 -4.475 5.667 1.00 90.56 81 TYR A C 1
ATOM 635 O O . TYR A 1 81 ? -3.438 -5.280 4.769 1.00 90.56 81 TYR A O 1
ATOM 643 N N . ALA A 1 82 ? -3.175 -3.237 5.662 1.00 90.88 82 ALA A N 1
ATOM 644 C CA . ALA A 1 82 ? -2.217 -2.791 4.657 1.00 90.88 82 ALA A CA 1
ATOM 645 C C . ALA A 1 82 ? -0.907 -3.593 4.749 1.00 90.88 82 ALA A C 1
ATOM 647 O O . ALA A 1 82 ? -0.412 -4.069 3.733 1.00 90.88 82 ALA A O 1
ATOM 648 N N . TYR A 1 83 ? -0.396 -3.824 5.958 1.00 90.88 83 TYR A N 1
ATOM 649 C CA . TYR A 1 83 ? 0.793 -4.642 6.184 1.00 90.88 83 TYR A CA 1
ATOM 650 C C . TYR A 1 83 ? 0.598 -6.081 5.698 1.00 90.88 83 TYR A C 1
ATOM 652 O O . TYR A 1 83 ? 1.410 -6.600 4.933 1.00 90.88 83 TYR A O 1
ATOM 660 N N . GLN A 1 84 ? -0.529 -6.692 6.068 1.00 90.38 84 GLN A N 1
ATOM 661 C CA . GLN A 1 84 ? -0.874 -8.039 5.627 1.00 90.38 84 GLN A CA 1
ATOM 662 C C . GLN A 1 84 ? -1.020 -8.120 4.101 1.00 90.38 84 GLN A C 1
ATOM 664 O O . GLN A 1 84 ? -0.610 -9.101 3.494 1.00 90.38 84 GLN A O 1
ATOM 669 N N . ALA A 1 85 ? -1.555 -7.085 3.449 1.00 89.75 85 ALA A N 1
ATOM 670 C CA . ALA A 1 85 ? -1.632 -7.032 1.990 1.00 89.75 85 ALA A CA 1
ATOM 671 C C . ALA A 1 85 ? -0.255 -6.875 1.319 1.00 89.75 85 ALA A C 1
ATOM 673 O O . ALA A 1 85 ? -0.089 -7.298 0.174 1.00 89.75 85 ALA A O 1
ATOM 674 N N . PHE A 1 86 ? 0.712 -6.263 2.007 1.00 87.38 86 PHE A N 1
ATOM 675 C CA . PHE A 1 86 ? 2.064 -6.038 1.503 1.00 87.38 86 PHE A CA 1
ATOM 676 C C . PHE A 1 86 ? 2.940 -7.286 1.609 1.00 87.38 86 PHE A C 1
ATOM 678 O O . PHE A 1 86 ? 3.491 -7.731 0.605 1.00 87.38 86 PHE A O 1
ATOM 685 N N . LEU A 1 87 ? 3.026 -7.873 2.806 1.00 85.94 87 LEU A N 1
ATOM 686 C CA . LEU A 1 87 ? 3.912 -9.006 3.098 1.00 85.94 87 LEU A CA 1
ATOM 687 C C . LEU A 1 87 ? 3.216 -10.366 3.025 1.00 85.94 87 LEU A C 1
ATOM 689 O O . LEU A 1 87 ? 3.887 -11.386 3.117 1.00 85.94 87 LEU A O 1
ATOM 693 N N . LYS A 1 88 ? 1.886 -10.398 2.857 1.00 85.38 88 LYS A N 1
ATOM 694 C CA . LYS A 1 88 ? 1.044 -11.613 2.921 1.00 85.38 88 LYS A CA 1
ATOM 695 C C . LYS A 1 88 ? 1.113 -12.358 4.259 1.00 85.38 88 LYS A C 1
ATOM 697 O O . LYS A 1 88 ? 0.520 -13.422 4.397 1.00 85.38 88 LYS A O 1
ATOM 702 N N . GLU A 1 89 ? 1.764 -11.764 5.250 1.00 86.06 89 GLU A N 1
ATOM 703 C CA . GLU A 1 89 ? 1.906 -12.265 6.609 1.00 86.06 89 GLU A CA 1
ATOM 704 C C . GLU A 1 89 ? 1.275 -11.263 7.584 1.00 86.06 89 GLU A C 1
ATOM 706 O O . GLU A 1 89 ? 1.353 -10.048 7.365 1.00 86.06 89 GLU A O 1
ATOM 711 N N . PRO A 1 90 ? 0.624 -11.734 8.658 1.00 84.88 90 PRO A N 1
ATOM 712 C CA . PRO A 1 90 ? 0.143 -10.841 9.699 1.00 84.88 90 PRO A CA 1
ATOM 713 C C . PRO A 1 90 ? 1.328 -10.209 10.455 1.00 84.88 90 PRO A C 1
ATOM 715 O O . PRO A 1 90 ? 2.347 -10.869 10.653 1.00 84.88 90 PRO A O 1
ATOM 718 N N . PRO A 1 91 ? 1.203 -8.955 10.924 1.00 84.44 91 PRO A N 1
ATOM 719 C CA . PRO A 1 91 ? 2.210 -8.357 11.791 1.00 84.44 91 PRO A CA 1
ATOM 720 C C . PRO A 1 91 ? 2.202 -9.028 13.168 1.00 84.44 91 PRO A C 1
ATOM 722 O O . PRO A 1 91 ? 1.150 -9.470 13.656 1.00 84.44 91 PRO A O 1
ATOM 725 N N . ASP A 1 92 ? 3.363 -9.043 13.822 1.00 82.56 92 ASP A N 1
ATOM 726 C CA . ASP A 1 92 ? 3.512 -9.619 15.155 1.00 82.56 92 ASP A CA 1
ATOM 727 C C . ASP A 1 92 ? 2.553 -8.985 16.168 1.00 82.56 92 ASP A C 1
ATOM 729 O O . ASP A 1 92 ? 2.290 -7.778 16.172 1.00 82.56 92 ASP A O 1
ATOM 733 N N . ARG A 1 93 ? 2.030 -9.806 17.090 1.00 79.06 93 ARG A N 1
ATOM 734 C CA . ARG A 1 93 ? 1.098 -9.332 18.128 1.00 79.06 93 ARG A CA 1
ATOM 735 C C . ARG A 1 93 ? 1.730 -8.261 19.018 1.00 79.06 93 ARG A C 1
ATOM 737 O O . ARG A 1 93 ? 1.022 -7.338 19.408 1.00 79.06 93 ARG A O 1
ATOM 744 N N . ALA A 1 94 ? 3.035 -8.345 19.268 1.00 78.00 94 ALA A N 1
ATOM 745 C CA . ALA A 1 94 ? 3.780 -7.350 20.037 1.00 78.00 94 ALA A CA 1
ATOM 746 C C . ALA A 1 94 ? 3.727 -5.947 19.408 1.00 78.00 94 ALA A C 1
ATOM 748 O O . ALA A 1 94 ? 3.822 -4.948 20.117 1.00 78.00 94 ALA A O 1
ATOM 749 N N . TRP A 1 95 ? 3.526 -5.853 18.089 1.00 76.25 95 TRP A N 1
ATOM 750 C CA . TRP A 1 95 ? 3.486 -4.576 17.381 1.00 76.25 95 TRP A CA 1
ATOM 751 C C . TRP A 1 95 ? 2.106 -3.913 17.371 1.00 76.25 95 TRP A C 1
ATOM 753 O O . TRP A 1 95 ? 1.946 -2.791 16.901 1.00 76.25 95 TRP A O 1
ATOM 763 N N . ARG A 1 96 ? 1.077 -4.583 17.892 1.00 68.94 96 ARG A N 1
ATOM 764 C CA . ARG A 1 96 ? -0.276 -4.015 17.951 1.00 68.94 96 ARG A CA 1
ATOM 765 C C . ARG A 1 96 ? -0.472 -3.019 19.087 1.00 68.94 96 ARG A C 1
ATOM 767 O O . ARG A 1 96 ? -1.477 -2.318 19.092 1.00 68.94 96 ARG A O 1
ATOM 774 N N . SER A 1 97 ? 0.467 -2.942 20.023 1.00 63.72 97 SER A N 1
ATOM 775 C CA . SER A 1 97 ? 0.430 -1.953 21.094 1.00 63.72 97 SER A CA 1
ATOM 776 C C . SER A 1 97 ? 0.672 -0.555 20.516 1.00 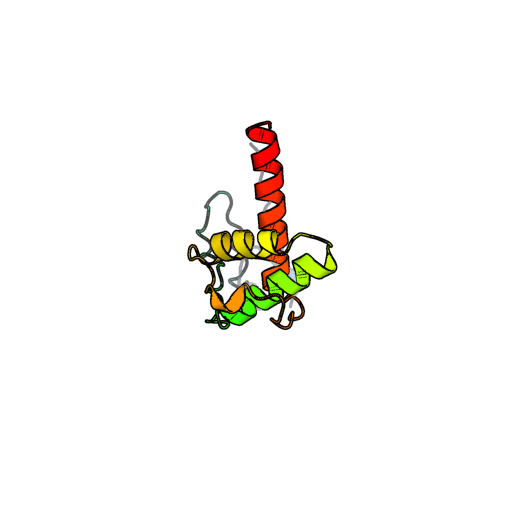63.72 97 SER A C 1
ATOM 778 O O . SER A 1 97 ? 1.676 -0.331 19.836 1.00 63.72 97 SER A O 1
ATOM 780 N N . SER A 1 98 ? -0.213 0.404 20.814 1.00 59.38 98 SER A N 1
ATOM 781 C CA . SER A 1 98 ? -0.142 1.795 20.323 1.00 59.38 98 SER A CA 1
ATOM 782 C C . SER A 1 98 ? 1.163 2.532 20.689 1.00 59.38 98 SER A C 1
ATOM 784 O O . SER A 1 98 ? 1.424 3.617 20.170 1.00 59.38 98 SER A O 1
ATOM 786 N N . SER A 1 99 ? 2.012 1.924 21.525 1.00 62.44 99 SER A N 1
ATOM 787 C CA . SER A 1 99 ? 3.348 2.371 21.936 1.00 62.44 99 SER A CA 1
ATOM 788 C C . SER A 1 99 ? 4.411 2.354 20.830 1.00 62.44 99 SER A C 1
ATOM 790 O O . SER A 1 99 ? 5.512 2.861 21.039 1.00 62.44 99 SER A O 1
ATOM 792 N N . LEU A 1 100 ? 4.133 1.775 19.658 1.00 72.56 100 LEU A N 1
ATOM 793 C CA . LEU A 1 100 ? 5.089 1.802 18.552 1.00 72.56 100 LEU A CA 1
ATOM 794 C C . LEU A 1 100 ? 5.252 3.210 17.974 1.00 72.56 100 LEU A C 1
ATOM 796 O O . LEU A 1 100 ? 4.293 3.869 17.554 1.00 72.56 100 LEU A O 1
ATOM 800 N N . GLN A 1 101 ? 6.507 3.655 17.927 1.00 75.00 101 GLN A N 1
ATOM 801 C CA . GLN A 1 101 ? 6.881 4.928 17.328 1.00 75.00 101 GLN A CA 1
ATOM 802 C C . GLN A 1 101 ? 6.642 4.886 15.817 1.00 75.00 101 GLN A C 1
ATOM 804 O O . GLN A 1 101 ? 7.210 4.047 15.114 1.00 75.00 101 GLN A O 1
ATOM 809 N N . SER A 1 102 ? 5.830 5.812 15.313 1.00 77.38 102 SER A N 1
ATOM 810 C CA . SER A 1 102 ? 5.633 6.003 13.877 1.00 77.38 102 SER A CA 1
ATOM 811 C C . SER A 1 102 ? 6.913 6.507 13.214 1.00 77.38 102 SER A C 1
ATOM 813 O O . SER A 1 102 ? 7.594 7.371 13.763 1.00 77.38 102 SER A O 1
ATOM 815 N N . LYS A 1 103 ? 7.210 5.996 12.019 1.00 82.38 103 LYS A N 1
ATOM 816 C CA . LYS A 1 103 ? 8.329 6.444 11.180 1.00 82.38 103 LYS A CA 1
ATOM 817 C C . LYS A 1 103 ? 7.784 7.297 10.023 1.00 82.38 103 LYS A C 1
ATOM 819 O O . LYS A 1 103 ? 6.666 7.027 9.572 1.00 82.38 103 LYS A O 1
ATOM 824 N N . PRO A 1 104 ? 8.511 8.329 9.551 1.00 78.25 104 PRO A N 1
ATOM 825 C CA . PRO A 1 104 ? 8.139 9.036 8.329 1.00 78.25 104 PRO A CA 1
ATOM 826 C C . PRO A 1 104 ? 8.095 8.081 7.133 1.00 78.25 104 PRO A C 1
ATOM 828 O O . PRO A 1 104 ? 8.880 7.142 7.041 1.00 78.25 104 PRO A O 1
ATOM 831 N N . LEU A 1 105 ? 7.153 8.335 6.228 1.00 81.94 105 LEU A N 1
ATOM 832 C CA . LEU A 1 105 ? 6.861 7.469 5.093 1.00 81.94 105 LEU A CA 1
ATOM 833 C C . LEU A 1 105 ? 7.944 7.575 4.013 1.00 81.94 105 LEU A C 1
ATOM 835 O O . LEU A 1 105 ? 8.231 8.674 3.536 1.00 81.94 105 LEU A O 1
ATOM 839 N N . THR A 1 106 ? 8.483 6.440 3.572 1.00 85.38 106 THR A N 1
ATOM 840 C CA . THR A 1 106 ? 9.397 6.394 2.423 1.00 85.38 106 THR A CA 1
ATOM 841 C C . THR A 1 106 ? 8.662 6.667 1.100 1.00 85.38 106 THR A C 1
ATOM 843 O O . THR A 1 106 ? 7.462 6.383 0.970 1.00 85.38 106 THR A O 1
ATOM 846 N N . PRO A 1 107 ? 9.345 7.216 0.075 1.00 83.44 107 PRO A N 1
ATOM 847 C CA . PRO A 1 107 ? 8.719 7.496 -1.218 1.00 83.44 107 PRO A CA 1
ATOM 848 C C . PRO A 1 107 ? 8.177 6.225 -1.891 1.00 83.44 107 PRO A C 1
ATOM 850 O O . PRO A 1 107 ? 7.085 6.258 -2.466 1.00 83.44 107 PRO A O 1
ATOM 853 N N . GLU A 1 108 ? 8.872 5.096 -1.752 1.00 83.69 108 GLU A N 1
ATOM 854 C CA . GLU A 1 108 ? 8.453 3.794 -2.284 1.00 83.69 108 GLU A CA 1
ATOM 855 C C . GLU A 1 108 ? 7.154 3.308 -1.635 1.00 83.69 108 GLU A C 1
ATOM 857 O O . GLU A 1 108 ? 6.173 3.016 -2.331 1.00 83.69 108 GLU A O 1
ATOM 862 N N . MET A 1 109 ? 7.092 3.331 -0.300 1.00 86.75 109 MET A N 1
ATOM 863 C CA . MET A 1 109 ? 5.889 2.961 0.438 1.00 86.75 109 MET A CA 1
ATOM 864 C C . MET A 1 109 ? 4.721 3.902 0.107 1.00 86.75 109 MET A C 1
ATOM 866 O O . MET A 1 109 ? 3.579 3.462 -0.031 1.00 86.75 109 MET A O 1
ATOM 870 N N . SER A 1 110 ? 4.983 5.192 -0.128 1.00 87.81 110 SER A N 1
ATOM 871 C CA . SER A 1 110 ? 3.947 6.140 -0.556 1.00 87.81 110 SER A CA 1
ATOM 872 C C . SER A 1 110 ? 3.328 5.781 -1.914 1.00 87.81 110 SER A C 1
ATOM 874 O O . SER A 1 110 ? 2.109 5.884 -2.083 1.00 87.81 110 SER A O 1
ATOM 876 N N . SER A 1 111 ? 4.144 5.323 -2.870 1.00 87.75 111 SER A N 1
ATOM 877 C CA . SER A 1 111 ? 3.690 4.880 -4.191 1.00 87.75 111 SER A CA 1
ATOM 878 C C . SER A 1 111 ? 2.833 3.620 -4.073 1.00 87.75 111 SER A C 1
ATOM 880 O O . SER A 1 111 ? 1.720 3.558 -4.609 1.00 87.75 111 SER A O 1
ATOM 882 N N . TRP A 1 112 ? 3.290 2.657 -3.269 1.00 90.75 112 TRP A N 1
ATOM 883 C CA . TRP A 1 112 ? 2.545 1.432 -3.006 1.00 90.75 112 TRP A CA 1
ATOM 884 C C . TRP A 1 112 ? 1.189 1.704 -2.332 1.00 90.75 112 TRP A C 1
ATOM 886 O O . TRP A 1 112 ? 0.159 1.219 -2.808 1.00 90.75 112 TRP A O 1
ATOM 896 N N . ILE A 1 113 ? 1.150 2.548 -1.291 1.00 91.25 113 ILE A N 1
ATOM 897 C CA . ILE A 1 113 ? -0.088 2.920 -0.581 1.00 91.25 113 ILE A CA 1
ATOM 898 C C . ILE A 1 113 ? -1.101 3.575 -1.528 1.00 91.25 113 ILE A C 1
ATOM 900 O O . ILE A 1 113 ? -2.301 3.301 -1.431 1.00 91.25 113 ILE A O 1
ATOM 904 N N . LYS A 1 114 ? -0.651 4.437 -2.452 1.00 91.06 114 LYS A N 1
ATOM 905 C CA . LYS A 1 114 ? -1.533 5.048 -3.462 1.00 91.06 114 LYS A CA 1
ATOM 906 C C . LYS A 1 114 ? -2.206 3.971 -4.313 1.00 91.06 114 LYS A C 1
ATOM 908 O O . LYS A 1 114 ? -3.434 3.959 -4.411 1.00 91.06 114 LYS A O 1
ATOM 913 N N . GLY A 1 115 ? -1.431 3.032 -4.858 1.00 91.38 115 GLY A N 1
ATOM 914 C CA . GLY A 1 115 ? -1.962 1.909 -5.636 1.00 91.38 115 GLY A CA 1
ATOM 915 C C . GLY A 1 115 ? -2.907 1.014 -4.827 1.00 91.38 115 GLY A C 1
ATOM 916 O O . GLY A 1 115 ? -3.978 0.638 -5.311 1.00 91.38 115 GLY A O 1
ATOM 917 N N . TYR A 1 116 ? -2.554 0.729 -3.572 1.00 92.12 116 TYR A N 1
ATOM 918 C CA . TYR A 1 116 ? -3.380 -0.043 -2.643 1.00 92.12 116 TYR A CA 1
ATOM 919 C C . TYR A 1 116 ? -4.742 0.621 -2.387 1.00 92.12 116 TYR A C 1
ATOM 921 O O . TYR A 1 116 ? -5.780 -0.033 -2.514 1.00 92.12 116 TYR A O 1
ATOM 929 N N . ASN A 1 117 ? -4.764 1.926 -2.099 1.00 91.06 117 ASN A N 1
ATOM 930 C CA . ASN A 1 117 ? -6.003 2.673 -1.870 1.00 91.06 117 ASN A CA 1
ATOM 931 C C . ASN A 1 117 ? -6.898 2.691 -3.119 1.00 91.06 117 ASN A C 1
ATOM 933 O O . ASN A 1 117 ? -8.102 2.475 -2.997 1.00 91.06 117 ASN A O 1
ATOM 937 N N . ILE A 1 118 ? -6.325 2.892 -4.313 1.00 91.94 118 ILE A N 1
ATOM 938 C CA . ILE A 1 118 ? -7.080 2.867 -5.577 1.00 91.94 118 ILE A CA 1
ATOM 939 C C . ILE A 1 118 ? -7.713 1.489 -5.793 1.00 91.94 118 ILE A C 1
ATOM 941 O O . ILE A 1 118 ? -8.895 1.398 -6.122 1.00 91.94 118 ILE A O 1
ATOM 945 N N . ARG A 1 119 ? -6.953 0.408 -5.577 1.00 89.44 119 ARG A N 1
ATOM 946 C CA . ARG A 1 119 ? -7.461 -0.964 -5.711 1.00 89.44 119 ARG A CA 1
ATOM 947 C C . ARG A 1 119 ? -8.612 -1.233 -4.745 1.00 89.44 119 ARG A C 1
ATOM 949 O O . ARG A 1 119 ? -9.633 -1.767 -5.162 1.00 89.44 119 ARG A O 1
ATOM 956 N N . ARG A 1 120 ? -8.465 -0.842 -3.476 1.00 88.50 120 ARG A N 1
ATOM 957 C CA . ARG A 1 120 ? -9.523 -0.985 -2.464 1.00 88.50 120 ARG A CA 1
ATOM 958 C C . ARG A 1 120 ? -10.768 -0.190 -2.849 1.00 88.50 120 ARG A C 1
ATOM 960 O O . ARG A 1 120 ? -11.849 -0.762 -2.830 1.00 88.50 120 ARG A O 1
ATOM 967 N N . ALA A 1 121 ? -10.625 1.072 -3.250 1.00 88.81 121 ALA A N 1
ATOM 968 C CA . ALA A 1 121 ? -11.753 1.907 -3.665 1.00 88.81 121 ALA A CA 1
ATOM 969 C C . ALA A 1 121 ? -12.519 1.294 -4.851 1.00 88.81 121 ALA A C 1
ATOM 971 O O . ALA A 1 121 ? -13.740 1.179 -4.800 1.00 88.81 121 ALA A O 1
ATOM 972 N N . LYS A 1 122 ? -11.803 0.814 -5.878 1.00 89.94 122 LYS A N 1
ATOM 973 C CA . LYS A 1 122 ? -12.412 0.120 -7.025 1.00 89.94 122 LYS A CA 1
ATOM 974 C C . LYS A 1 122 ? -13.088 -1.195 -6.630 1.00 89.94 122 LYS A C 1
ATOM 976 O O . LYS A 1 122 ? -14.174 -1.484 -7.112 1.00 89.94 122 LYS A O 1
ATOM 981 N N . SER A 1 123 ? -12.473 -1.969 -5.736 1.00 82.00 123 SER A N 1
ATOM 982 C CA . SER A 1 123 ? -13.058 -3.213 -5.226 1.00 82.00 123 SER A CA 1
ATOM 983 C C . SER A 1 123 ? -14.361 -2.963 -4.466 1.00 82.00 123 SER A C 1
ATOM 985 O O . SER A 1 123 ? -15.310 -3.715 -4.646 1.00 82.00 123 SER A O 1
ATOM 987 N N . HIS A 1 124 ? -14.421 -1.920 -3.635 1.00 78.31 124 HIS A N 1
ATOM 988 C CA . HIS A 1 124 ? -15.652 -1.550 -2.933 1.00 78.31 124 HIS A CA 1
ATOM 989 C C . HIS A 1 124 ? -16.749 -1.100 -3.911 1.00 78.31 124 HIS A C 1
ATOM 991 O O . HIS A 1 124 ? -17.899 -1.479 -3.735 1.00 78.31 124 HIS A O 1
ATOM 997 N N . ALA A 1 125 ? -16.394 -0.380 -4.981 1.00 79.75 125 ALA A N 1
ATOM 998 C CA . ALA A 1 125 ? -17.347 0.006 -6.024 1.00 79.75 125 ALA A CA 1
ATOM 999 C C . ALA A 1 125 ? -17.899 -1.192 -6.820 1.00 79.75 125 ALA A C 1
ATOM 1001 O O . ALA A 1 125 ? -19.046 -1.161 -7.249 1.00 79.75 125 ALA A O 1
ATOM 1002 N N . GLN A 1 126 ? -17.099 -2.245 -7.017 1.00 74.69 126 GLN A N 1
ATOM 1003 C CA . GLN A 1 126 ? -17.507 -3.432 -7.775 1.00 74.69 126 GLN A CA 1
ATOM 1004 C C . GLN A 1 126 ? -18.456 -4.352 -6.995 1.00 74.69 126 GLN A C 1
ATOM 1006 O O . GLN A 1 126 ? -19.369 -4.916 -7.588 1.00 74.69 126 GLN A O 1
ATOM 1011 N N . TYR A 1 127 ? -18.228 -4.523 -5.690 1.00 72.69 127 TYR A N 1
ATOM 1012 C CA . TYR A 1 127 ? -18.988 -5.462 -4.851 1.00 72.69 127 TYR A CA 1
ATOM 1013 C C . TYR A 1 127 ? -20.028 -4.795 -3.947 1.00 72.69 127 TYR A C 1
ATOM 1015 O O . TYR A 1 127 ? -20.584 -5.484 -3.100 1.00 72.69 127 TYR A O 1
ATOM 1023 N N . GLY A 1 128 ? -20.271 -3.491 -4.128 1.00 63.50 128 GLY A N 1
ATOM 1024 C CA . GLY A 1 128 ? -21.407 -2.742 -3.584 1.00 63.50 128 GLY A CA 1
ATOM 1025 C C . GLY A 1 128 ? -21.939 -3.231 -2.236 1.00 63.50 128 GLY A C 1
ATOM 1026 O O . GLY A 1 128 ? -22.967 -3.900 -2.192 1.00 63.50 128 GLY A O 1
ATOM 1027 N N . THR A 1 129 ? -21.249 -2.875 -1.154 1.00 48.12 129 THR A N 1
ATOM 1028 C CA . THR A 1 129 ? -21.884 -2.685 0.163 1.00 48.12 129 THR A CA 1
ATOM 1029 C C . THR A 1 129 ? -22.253 -1.229 0.324 1.00 48.12 129 THR A C 1
ATOM 1031 O O . THR A 1 129 ? -21.336 -0.409 0.067 1.00 48.12 129 THR A O 1
#

Radius of gyration: 25.9 Å; chains: 1; bounding box: 55×31×68 Å